Protein AF-0000000065860095 (afdb_homodimer)

Secondary structure (DSSP, 8-state):
---TT-EEE-TTT--EEEEEE--SSPEEETTEE-EE-/---TT-EEE-TTT--EEEEEE--SSPEEETTEE-EE-

Sequence (74 aa):
MANEGDVYKCELCGQVVKVLEEGGGTLVCCGEDMVKQMANEGDVYKCELCGQVVKVLEEGGGTLVCCGEDMVKQ

Nearest PDB structures (foldseek):
  1dhg-assembly1_A  TM=1.015E+00  e=1.452E-05  Megalodesulfovibrio gigas
  1cfw-assembly1_A  TM=1.012E+00  e=1.655E-05  Megalodesulfovibrio gigas
  1dcd-assembly1_A  TM=1.012E+00  e=2.453E-05  Megalodesulfovibrio gigas
  1dxg-assembly1_B  TM=1.015E+00  e=4.728E-05  Megalodesulfovibrio gigas
  1dfx-assembly1_A-2  TM=9.748E-01  e=1.988E-03  Desulfovibrio desulfuricans

Foldseek 3Di:
DDDAQWWWADPPPGDIDGHHHDDDDFDDDPRHTTGTD/DDDAQWWWADPPPGDIDGHHHDDDDFDDDPRHTTGTD

Solvent-accessible surface area (backbone atoms only — not comparable to full-atom values): 3927 Å² total; per-residue (Å²): 125,57,44,60,68,41,36,32,32,21,85,83,61,56,25,26,35,31,28,71,34,53,32,80,44,58,54,26,33,71,90,36,70,42,39,78,109,124,59,44,58,68,41,37,33,31,22,86,83,60,56,25,25,33,32,27,69,34,53,33,81,43,59,55,25,32,72,90,36,70,42,40,77,108

pLDDT: mean 96.9, std 3.58, range [77.88, 98.81]

Structure (mmCIF, N/CA/C/O backbone):
data_AF-0000000065860095-model_v1
#
loop_
_entity.id
_entity.type
_entity.pdbx_description
1 polymer Desulforedoxin
#
loop_
_atom_site.group_PDB
_atom_site.id
_atom_site.type_symbol
_atom_site.label_atom_id
_atom_site.label_alt_id
_atom_site.label_comp_id
_atom_site.label_asym_id
_atom_site.label_entity_id
_atom_site.label_seq_id
_atom_site.pdbx_PDB_ins_code
_atom_site.Cartn_x
_atom_site.Cartn_y
_atom_site.Cartn_z
_atom_site.occupancy
_atom_site.B_iso_or_equiv
_atom_site.auth_seq_id
_atom_site.auth_comp_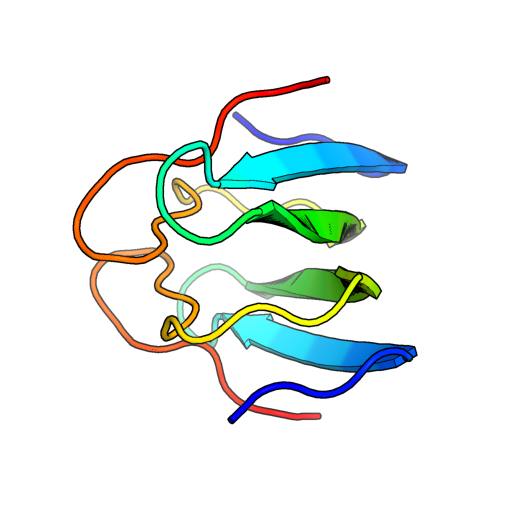id
_atom_site.auth_asym_id
_atom_site.auth_atom_id
_atom_site.pdbx_PDB_model_num
ATOM 1 N N . MET A 1 1 ? 4.48 -0.206 12.438 1 77.88 1 MET A N 1
ATOM 2 C CA . MET A 1 1 ? 4.102 -1.313 11.57 1 77.88 1 MET A CA 1
ATOM 3 C C . MET A 1 1 ? 2.645 -1.186 11.133 1 77.88 1 MET A C 1
ATOM 5 O O . MET A 1 1 ? 1.814 -0.653 11.867 1 77.88 1 MET A O 1
ATOM 9 N N . ALA A 1 2 ? 2.445 -1.405 9.883 1 90.62 2 ALA A N 1
ATOM 10 C CA . ALA A 1 2 ? 1.08 -1.293 9.375 1 90.62 2 ALA A CA 1
ATOM 11 C C . ALA A 1 2 ? 0.24 -2.496 9.797 1 90.62 2 ALA A C 1
ATOM 13 O O . ALA A 1 2 ? 0.723 -3.631 9.789 1 90.62 2 ALA A O 1
ATOM 14 N N . ASN A 1 3 ? -0.935 -2.225 10.273 1 95.62 3 ASN A N 1
ATOM 15 C CA . ASN A 1 3 ? -1.892 -3.262 10.648 1 95.62 3 ASN A CA 1
ATOM 16 C C . ASN A 1 3 ? -3.025 -3.369 9.633 1 95.62 3 ASN A C 1
ATOM 18 O O . ASN A 1 3 ? -3.311 -2.412 8.914 1 95.62 3 ASN A O 1
ATOM 22 N N . GLU A 1 4 ? -3.566 -4.586 9.617 1 96.62 4 GLU A N 1
ATOM 23 C CA . GLU A 1 4 ? -4.723 -4.785 8.75 1 96.62 4 GLU A CA 1
ATOM 24 C C . GLU A 1 4 ? -5.777 -3.709 8.977 1 96.62 4 GLU A C 1
ATOM 26 O O . GLU A 1 4 ? -6.074 -3.357 10.125 1 96.62 4 GLU A O 1
ATOM 31 N N . GLY A 1 5 ? -6.227 -3.178 7.883 1 97.94 5 GLY A N 1
ATOM 32 C CA . GLY A 1 5 ? -7.266 -2.162 7.918 1 97.94 5 GLY A CA 1
ATOM 33 C C . GLY A 1 5 ? -6.719 -0.748 7.945 1 97.94 5 GLY A C 1
ATOM 34 O O . GLY A 1 5 ? -7.445 0.21 7.676 1 97.94 5 GLY A O 1
ATOM 35 N N . ASP A 1 6 ? -5.473 -0.625 8.328 1 98.38 6 ASP A N 1
ATOM 36 C CA . ASP A 1 6 ? -4.883 0.711 8.336 1 98.38 6 ASP A CA 1
ATOM 37 C C . ASP A 1 6 ? -4.898 1.324 6.938 1 98.38 6 ASP A C 1
ATOM 39 O O . ASP A 1 6 ? -4.766 0.612 5.941 1 98.38 6 ASP A O 1
ATOM 43 N N . VAL A 1 7 ? -5.074 2.6 6.938 1 98.75 7 VAL A N 1
ATOM 44 C CA . VAL A 1 7 ? -5.066 3.352 5.688 1 98.75 7 VAL A CA 1
ATOM 45 C C . VAL A 1 7 ? -3.867 4.297 5.664 1 98.75 7 VAL A C 1
ATOM 47 O O . VAL A 1 7 ? -3.588 4.98 6.652 1 98.75 7 VAL A O 1
ATOM 50 N N . TYR A 1 8 ? -3.174 4.32 4.594 1 98.75 8 TYR A N 1
ATOM 51 C CA . TYR A 1 8 ? -2.002 5.176 4.434 1 98.75 8 TYR A CA 1
ATOM 52 C C . TYR A 1 8 ? -2.127 6.047 3.191 1 98.75 8 TYR A C 1
ATOM 54 O O . TYR A 1 8 ? -2.723 5.637 2.193 1 98.75 8 TYR A O 1
ATOM 62 N N . LYS A 1 9 ? -1.479 7.219 3.246 1 98.75 9 LYS A N 1
ATOM 63 C CA . LYS A 1 9 ? -1.49 8.164 2.137 1 98.75 9 LYS A CA 1
ATOM 64 C C . LYS A 1 9 ? -0.077 8.633 1.795 1 98.75 9 LYS A C 1
ATOM 66 O O . LYS A 1 9 ? 0.719 8.922 2.691 1 98.75 9 LYS A O 1
ATOM 71 N N . CYS A 1 10 ? 0.18 8.586 0.629 1 98.44 10 CYS A N 1
ATOM 72 C CA . CYS A 1 10 ? 1.368 9.297 0.171 1 98.44 10 CYS A CA 1
ATOM 73 C C . CYS A 1 10 ? 1.118 10.797 0.116 1 98.44 10 CYS A C 1
ATOM 75 O O . CYS A 1 10 ? 0.211 11.258 -0.582 1 98.44 10 CYS A O 1
ATOM 77 N N . GLU A 1 11 ? 1.883 11.555 0.699 1 98.06 11 GLU A N 1
ATOM 78 C CA . GLU A 1 11 ? 1.634 12.992 0.779 1 98.06 11 GLU A CA 1
ATOM 79 C C . GLU A 1 11 ? 2.129 13.703 -0.474 1 98.06 11 GLU A C 1
ATOM 81 O O . GLU A 1 11 ? 1.782 14.867 -0.71 1 98.06 11 GLU A O 1
ATOM 86 N N . LEU A 1 12 ? 2.912 12.992 -1.199 1 98 12 LEU A N 1
ATOM 87 C CA . LEU A 1 12 ? 3.459 13.625 -2.396 1 98 12 LEU A CA 1
ATOM 88 C C . LEU A 1 12 ? 2.494 13.492 -3.57 1 98 12 LEU A C 1
ATOM 90 O O . LEU A 1 12 ? 2.191 14.477 -4.246 1 98 12 LEU A O 1
ATOM 94 N N . CYS A 1 13 ? 1.971 12.391 -3.855 1 97.75 13 CYS A N 1
ATOM 95 C CA . CYS A 1 13 ? 1.155 12.188 -5.047 1 97.75 13 CYS A CA 1
ATOM 96 C C . CYS A 1 13 ? -0.313 12.008 -4.68 1 97.75 13 CYS A C 1
ATOM 98 O O . CYS A 1 13 ? -1.183 12.031 -5.551 1 97.75 13 CYS A O 1
ATOM 100 N N . GLY A 1 14 ? -0.612 11.781 -3.398 1 98.19 14 GLY A N 1
ATOM 101 C CA . GLY A 1 14 ? -1.993 11.672 -2.957 1 98.19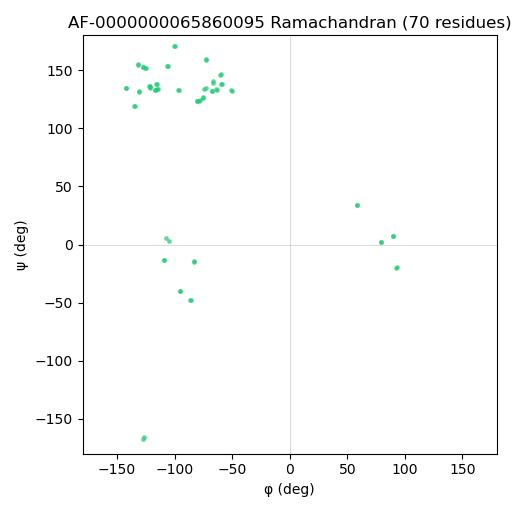 14 GLY A CA 1
ATOM 102 C C . GLY A 1 14 ? -2.527 10.258 -3.016 1 98.19 14 GLY A C 1
ATOM 103 O O . GLY A 1 14 ? -3.711 10.016 -2.758 1 98.19 14 GLY A O 1
ATOM 104 N N . GLN A 1 15 ? -1.668 9.18 -3.322 1 98 15 GLN A N 1
ATOM 105 C CA . GLN A 1 15 ? -2.078 7.785 -3.367 1 98 15 GLN A CA 1
ATOM 106 C C . GLN A 1 15 ? -2.449 7.273 -1.977 1 98 15 GLN A C 1
ATOM 108 O O . GLN A 1 15 ? -1.728 7.52 -1.008 1 98 15 GLN A O 1
ATOM 113 N N . VAL A 1 16 ? -3.678 6.594 -1.98 1 98.69 16 VAL A N 1
ATOM 114 C CA . VAL A 1 16 ? -4.152 6.066 -0.707 1 98.69 16 VAL A CA 1
ATOM 115 C C . VAL A 1 16 ? -4.348 4.555 -0.814 1 98.69 16 VAL A C 1
ATOM 117 O O . VAL A 1 16 ? -4.926 4.066 -1.787 1 98.69 16 VAL A O 1
ATOM 120 N N . VAL A 1 17 ? -3.881 3.898 0.192 1 98.69 17 VAL A 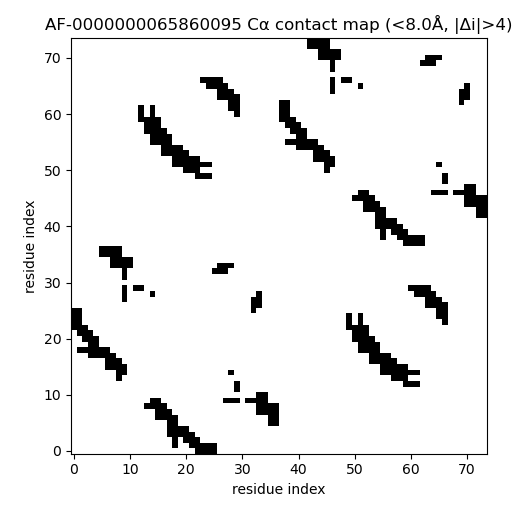N 1
ATOM 121 C CA . VAL A 1 17 ? -4.008 2.445 0.191 1 98.69 17 VAL A CA 1
ATOM 122 C C . VAL A 1 17 ? -4.551 1.972 1.538 1 98.69 17 VAL A C 1
ATOM 124 O O . VAL A 1 17 ? -4.363 2.639 2.559 1 98.69 17 VAL A O 1
ATOM 127 N N . LYS A 1 18 ? -5.164 0.833 1.534 1 98.75 18 LYS A N 1
ATOM 128 C CA . LYS A 1 18 ? -5.594 0.128 2.738 1 98.75 18 LYS A CA 1
ATOM 129 C C . LYS A 1 18 ? -4.859 -1.202 2.887 1 98.75 18 LYS A C 1
ATOM 131 O O . LYS A 1 18 ? -4.766 -1.976 1.931 1 98.75 18 LYS A O 1
ATOM 136 N N . VAL A 1 19 ? -4.516 -1.402 4.078 1 98.81 19 VAL A N 1
ATOM 137 C CA . VAL A 1 19 ? -3.844 -2.67 4.344 1 98.81 19 VAL A CA 1
ATOM 138 C C . VAL A 1 19 ? -4.879 -3.789 4.461 1 98.81 19 VAL A C 1
ATOM 140 O O . VAL A 1 19 ? -5.789 -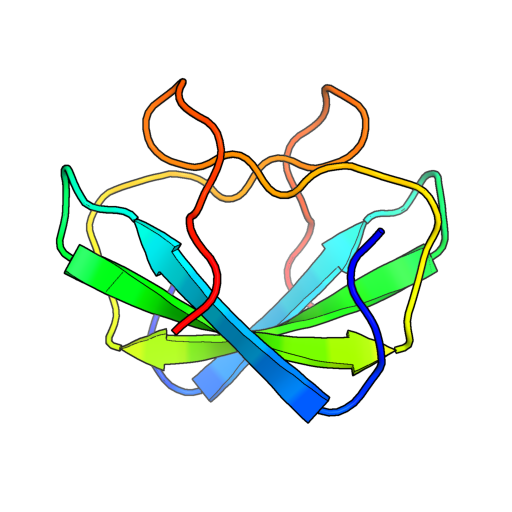3.713 5.289 1 98.81 19 VAL A O 1
ATOM 143 N N . LEU A 1 20 ? -4.719 -4.742 3.686 1 98.62 20 LEU A N 1
ATOM 144 C CA . LEU A 1 20 ? -5.582 -5.914 3.752 1 98.62 20 LEU A CA 1
ATOM 145 C C . LEU A 1 20 ? -4.949 -7.008 4.605 1 98.62 20 LEU A C 1
ATOM 147 O O . LEU A 1 20 ? -5.648 -7.707 5.348 1 98.62 20 LEU A O 1
ATOM 151 N N . GLU A 1 21 ? -3.658 -7.199 4.473 1 98.19 21 GLU A N 1
ATOM 152 C CA . GLU A 1 21 ? -2.855 -8.156 5.223 1 98.19 21 GLU A CA 1
ATOM 153 C C . GLU A 1 21 ? -1.559 -7.523 5.719 1 98.19 21 GLU A C 1
ATOM 155 O O . GLU A 1 21 ? -0.769 -7.012 4.926 1 98.19 21 GLU A O 1
ATOM 160 N N . GLU A 1 22 ? -1.51 -7.555 7.008 1 97.56 22 GLU A N 1
ATOM 161 C CA . GLU A 1 22 ? -0.303 -6.965 7.582 1 97.56 22 GLU A CA 1
ATOM 162 C C . GLU A 1 22 ? 0.935 -7.781 7.223 1 97.56 22 GLU A C 1
ATOM 164 O O . GLU A 1 22 ? 0.875 -9.008 7.152 1 97.56 22 GLU A O 1
ATOM 169 N N . GLY A 1 23 ? 1.9 -7.031 6.941 1 95.81 23 GLY A N 1
ATOM 170 C CA . GLY A 1 23 ? 3.248 -7.57 6.844 1 95.81 23 GLY A CA 1
ATOM 171 C C . GLY A 1 23 ? 4.25 -6.836 7.711 1 95.81 23 GLY A C 1
ATOM 172 O O . GLY A 1 23 ? 3.871 -6.168 8.68 1 95.81 23 GLY A O 1
ATOM 173 N N . GLY A 1 24 ? 5.52 -6.949 7.598 1 92.69 24 GLY A N 1
ATOM 174 C CA . GLY A 1 24 ? 6.523 -6.363 8.469 1 92.69 24 GLY A CA 1
ATOM 175 C C . GLY A 1 24 ? 7.266 -5.207 7.824 1 92.69 24 GLY A C 1
ATOM 176 O O . GLY A 1 24 ? 8.156 -4.617 8.438 1 92.69 24 GLY A O 1
ATOM 177 N N . GLY A 1 25 ? 6.848 -4.836 6.668 1 94.81 25 GLY A N 1
ATOM 178 C CA . GLY A 1 25 ? 7.602 -3.799 5.984 1 94.81 25 GLY A CA 1
ATOM 179 C C . GLY A 1 25 ? 6.965 -2.426 6.086 1 94.81 25 GLY A C 1
ATOM 180 O O . GLY A 1 25 ? 5.859 -2.289 6.621 1 94.81 25 GLY A O 1
ATOM 181 N N . THR A 1 26 ? 7.715 -1.438 5.652 1 96.12 26 THR A N 1
ATOM 182 C CA . THR A 1 26 ? 7.234 -0.063 5.578 1 96.12 26 THR A CA 1
ATOM 183 C C . THR A 1 26 ? 6.73 0.257 4.172 1 96.12 26 THR A C 1
ATOM 185 O O . THR A 1 26 ? 7.402 -0.045 3.182 1 96.12 26 THR A O 1
ATOM 188 N N . LEU A 1 27 ? 5.555 0.869 4.16 1 97.88 27 LEU A N 1
ATOM 189 C CA . LEU A 1 27 ? 5.008 1.269 2.869 1 97.88 27 LEU A CA 1
ATOM 190 C C . LEU A 1 27 ? 5.672 2.547 2.369 1 97.88 27 LEU A C 1
ATOM 192 O O . LEU A 1 27 ? 5.695 3.557 3.078 1 97.88 27 LEU A O 1
ATOM 196 N N . VAL A 1 28 ? 6.223 2.49 1.223 1 98.19 28 VAL A N 1
ATOM 197 C CA . VAL A 1 28 ? 6.898 3.619 0.589 1 98.19 28 VAL A CA 1
ATOM 198 C C . VAL A 1 28 ? 6.242 3.926 -0.755 1 98.19 28 VAL A C 1
ATOM 200 O O . VAL A 1 28 ? 5.871 3.012 -1.494 1 98.19 28 VAL A O 1
ATOM 203 N N . CYS A 1 29 ? 6.008 5.176 -1.071 1 97.75 29 CYS A N 1
ATOM 204 C CA . CYS A 1 29 ? 5.516 5.734 -2.324 1 97.75 29 CYS A CA 1
ATOM 205 C C . CYS A 1 29 ? 6.199 7.062 -2.639 1 97.75 29 CYS A C 1
ATOM 207 O O . CYS A 1 29 ? 6.32 7.922 -1.768 1 97.75 29 CYS A O 1
ATOM 209 N N . CYS A 1 30 ? 6.582 7.145 -3.885 1 97.38 30 CYS A N 1
ATOM 210 C CA . CYS A 1 30 ? 7.27 8.352 -4.344 1 97.38 30 CYS A CA 1
ATOM 211 C C . CYS A 1 30 ? 8.539 8.586 -3.541 1 97.38 30 CYS A C 1
ATOM 213 O O . CYS A 1 30 ? 8.891 9.734 -3.252 1 97.38 30 CYS A O 1
ATOM 215 N N . GLY A 1 31 ? 9.156 7.492 -3.156 1 96 31 GLY A N 1
ATOM 216 C CA . GLY A 1 31 ? 10.445 7.566 -2.488 1 96 31 G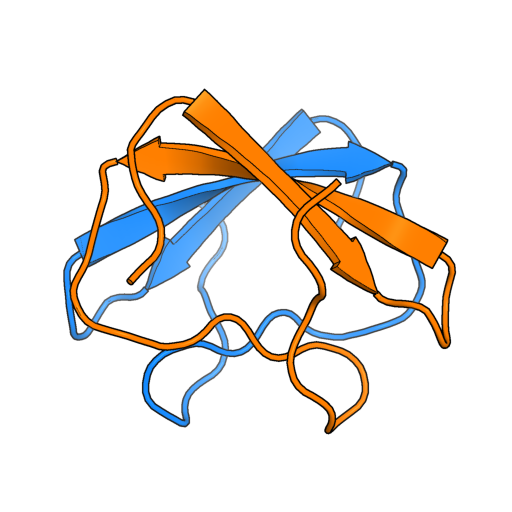LY A CA 1
ATOM 217 C C . GLY A 1 31 ? 10.336 7.93 -1.021 1 96 31 GLY A C 1
ATOM 218 O O . GLY A 1 31 ? 11.352 8.078 -0.336 1 96 31 GLY A O 1
ATOM 219 N N . GLU A 1 32 ? 9.227 8.109 -0.428 1 97.75 32 GLU A N 1
ATOM 220 C CA . GLU A 1 32 ? 9 8.469 0.971 1 97.75 32 GLU A CA 1
ATOM 221 C C . GLU A 1 32 ? 8.023 7.5 1.634 1 97.75 32 GLU A C 1
ATOM 223 O O . GLU A 1 32 ? 7.211 6.863 0.954 1 97.75 32 GLU A O 1
ATOM 228 N N . ASP A 1 33 ? 8.148 7.344 2.906 1 97.62 33 ASP A N 1
ATOM 229 C CA . ASP A 1 33 ? 7.184 6.543 3.652 1 97.62 33 ASP A CA 1
ATOM 230 C C . ASP A 1 33 ? 5.773 7.105 3.506 1 97.62 33 ASP A C 1
ATOM 232 O O . ASP A 1 33 ? 5.578 8.32 3.545 1 97.62 33 ASP A O 1
ATOM 236 N N . MET A 1 34 ? 4.836 6.262 3.338 1 98.44 34 MET A N 1
ATOM 237 C CA . MET A 1 34 ? 3.439 6.684 3.4 1 98.44 34 MET A CA 1
ATOM 238 C C . MET A 1 34 ? 3.027 6.988 4.836 1 98.44 34 MET A C 1
ATOM 240 O O . MET A 1 34 ? 3.637 6.484 5.781 1 98.44 34 MET A O 1
ATOM 244 N N . VAL A 1 35 ? 1.978 7.754 5.027 1 98.5 35 VAL A N 1
ATOM 245 C CA . VAL A 1 35 ? 1.585 8.211 6.355 1 98.5 35 VAL A CA 1
ATOM 246 C C . VAL A 1 35 ? 0.204 7.664 6.703 1 98.5 35 VAL A C 1
ATOM 248 O O . VAL A 1 35 ? -0.732 7.766 5.91 1 98.5 35 VAL A O 1
ATOM 251 N N . LYS A 1 36 ? 0.185 7.168 7.871 1 98 36 LYS A N 1
ATOM 252 C CA . LYS A 1 36 ? -1.095 6.633 8.328 1 98 36 LYS A CA 1
ATOM 253 C C . LYS A 1 36 ? -2.146 7.734 8.43 1 98 36 LYS A C 1
ATOM 255 O O . LYS A 1 36 ? -1.858 8.836 8.914 1 98 36 LYS A O 1
ATOM 260 N N . GLN A 1 37 ? -3.32 7.465 7.918 1 96.88 37 GLN A N 1
ATOM 261 C CA . GLN A 1 37 ? -4.445 8.391 7.961 1 96.88 37 GLN A CA 1
ATOM 262 C C . GLN A 1 37 ? -5.289 8.18 9.219 1 96.88 37 GLN A C 1
ATOM 264 O O . GLN A 1 37 ? -5.355 7.066 9.742 1 96.88 37 GLN A O 1
ATOM 269 N N . MET B 1 1 ? 1.233 1.959 -13.461 1 77.94 1 MET B N 1
ATOM 270 C CA . MET B 1 1 ? 0.63 2.834 -12.461 1 77.94 1 MET B CA 1
ATOM 271 C C . MET B 1 1 ? -0.522 2.133 -11.75 1 77.94 1 MET B C 1
ATOM 273 O O . MET B 1 1 ? -1.202 1.291 -12.344 1 77.94 1 MET B O 1
ATOM 277 N N . ALA B 1 2 ? -0.521 2.27 -10.477 1 90.88 2 ALA B N 1
ATOM 278 C CA . ALA B 1 2 ? -1.585 1.617 -9.719 1 90.88 2 ALA B CA 1
ATOM 279 C C . ALA B 1 2 ? -2.916 2.34 -9.906 1 90.88 2 ALA B C 1
ATOM 281 O O . ALA B 1 2 ? -2.959 3.57 -9.953 1 90.88 2 ALA B O 1
ATOM 282 N N . ASN B 1 3 ? -3.943 1.579 -10.133 1 95.75 3 ASN B N 1
ATOM 283 C CA . ASN B 1 3 ? -5.297 2.105 -10.266 1 95.75 3 ASN B CA 1
ATOM 284 C C . ASN B 1 3 ? -6.145 1.783 -9.031 1 95.75 3 ASN B C 1
ATOM 286 O O . ASN B 1 3 ? -5.867 0.82 -8.32 1 95.75 3 ASN B O 1
ATOM 290 N N . GLU B 1 4 ? -7.121 2.664 -8.867 1 96.56 4 GLU B N 1
ATOM 291 C CA . GLU B 1 4 ? -8.055 2.404 -7.777 1 96.56 4 GLU B CA 1
ATOM 292 C C . GLU B 1 4 ? -8.594 0.978 -7.84 1 96.56 4 GLU B C 1
ATOM 294 O O . GLU B 1 4 ? -8.945 0.486 -8.914 1 96.56 4 GLU B O 1
ATOM 299 N N . GLY B 1 5 ? -8.555 0.365 -6.703 1 97.94 5 GLY B N 1
ATOM 300 C CA . GLY B 1 5 ? -9.062 -0.992 -6.574 1 97.94 5 GLY B CA 1
ATOM 301 C C . GLY B 1 5 ? -7.996 -2.051 -6.77 1 97.94 5 GLY B C 1
ATOM 302 O O . GLY B 1 5 ? -8.188 -3.211 -6.402 1 97.94 5 GLY B O 1
ATOM 303 N N . ASP B 1 6 ? -6.914 -1.684 -7.41 1 98.38 6 ASP B N 1
ATOM 304 C CA . ASP B 1 6 ? -5.844 -2.656 -7.59 1 98.38 6 ASP B CA 1
ATOM 305 C C . ASP B 1 6 ? -5.32 -3.154 -6.246 1 98.38 6 ASP B C 1
ATOM 307 O O . ASP B 1 6 ? -5.297 -2.406 -5.266 1 98.38 6 ASP B O 1
ATOM 311 N N . VAL B 1 7 ? -4.934 -4.379 -6.258 1 98.75 7 VAL B N 1
ATOM 312 C CA . VAL B 1 7 ? -4.359 -5 -5.066 1 98.75 7 VAL B CA 1
ATOM 313 C C . VAL B 1 7 ? -2.898 -5.359 -5.328 1 98.75 7 VAL B C 1
ATOM 315 O O . VAL B 1 7 ? -2.566 -5.914 -6.379 1 98.75 7 VAL B O 1
ATOM 318 N N . TYR B 1 8 ? -2.068 -5.043 -4.441 1 98.75 8 TYR B N 1
ATOM 319 C CA . TYR B 1 8 ? -0.643 -5.324 -4.559 1 98.75 8 TYR B CA 1
ATOM 320 C C . TYR B 1 8 ? -0.143 -6.113 -3.354 1 98.75 8 TYR B C 1
ATOM 322 O O . TYR B 1 8 ? -0.64 -5.938 -2.238 1 98.75 8 TYR B O 1
ATOM 330 N N . LYS B 1 9 ? 0.918 -6.906 -3.574 1 98.75 9 LYS B N 1
ATOM 331 C CA . LYS B 1 9 ? 1.524 -7.719 -2.525 1 98.75 9 LYS B CA 1
ATOM 332 C C . LYS B 1 9 ? 3.039 -7.535 -2.492 1 98.75 9 LYS B C 1
ATOM 334 O O . LYS B 1 9 ? 3.689 -7.508 -3.539 1 98.75 9 LYS B O 1
ATOM 339 N N . CYS B 1 10 ? 3.473 -7.324 -1.388 1 98.44 10 CYS B N 1
ATOM 340 C CA . CYS B 1 10 ? 4.914 -7.453 -1.205 1 98.44 10 CYS B CA 1
ATOM 341 C C . CYS B 1 10 ? 5.328 -8.922 -1.167 1 98.44 10 CYS B C 1
ATOM 343 O O . CYS B 1 10 ? 4.848 -9.68 -0.33 1 98.44 10 CYS B O 1
ATOM 345 N N . GLU B 1 11 ? 6.211 -9.312 -1.933 1 98 11 GLU B N 1
ATOM 346 C CA . GLU B 1 11 ? 6.574 -10.727 -2.02 1 98 11 GLU B CA 1
ATOM 347 C C . GLU B 1 11 ? 7.562 -11.109 -0.92 1 98 11 GLU B C 1
ATOM 349 O O . GLU B 1 11 ? 7.785 -12.297 -0.666 1 98 11 GLU B O 1
ATOM 354 N N . LEU B 1 12 ? 8.102 -10.117 -0.322 1 98 12 LEU B N 1
ATOM 355 C CA . LEU B 1 12 ? 9.086 -10.406 0.716 1 98 12 LEU B CA 1
ATOM 356 C C . LEU B 1 12 ? 8.406 -10.625 2.062 1 98 12 LEU B C 1
ATOM 358 O O . LEU B 1 12 ? 8.695 -11.602 2.756 1 98 12 LEU B O 1
ATOM 362 N N . CYS B 1 13 ? 7.535 -9.828 2.484 1 97.75 13 CYS B N 1
ATOM 363 C CA . CYS B 1 13 ? 6.961 -9.93 3.822 1 97.75 13 CYS B CA 1
ATOM 364 C C . CYS B 1 13 ? 5.512 -10.398 3.76 1 97.75 13 CYS B C 1
ATOM 366 O O . CYS B 1 13 ? 4.918 -10.734 4.785 1 97.75 13 CYS B O 1
ATOM 368 N N . GLY B 1 14 ? 4.898 -10.383 2.584 1 98.19 14 GLY B N 1
ATOM 369 C CA . GLY B 1 14 ? 3.543 -10.883 2.43 1 98.19 14 GLY B CA 1
ATOM 370 C C . GLY B 1 14 ? 2.486 -9.82 2.652 1 98.19 14 GLY B C 1
ATOM 371 O O . GLY B 1 14 ? 1.289 -10.109 2.643 1 98.19 14 GLY B O 1
ATOM 372 N N . GLN B 1 15 ? 2.869 -8.484 2.822 1 97.94 15 GLN B N 1
ATOM 373 C CA . GLN B 1 15 ? 1.927 -7.387 3.01 1 97.94 15 GLN B CA 1
ATOM 374 C C . GLN B 1 15 ? 1.111 -7.141 1.742 1 97.94 15 GLN B C 1
ATOM 376 O O . GLN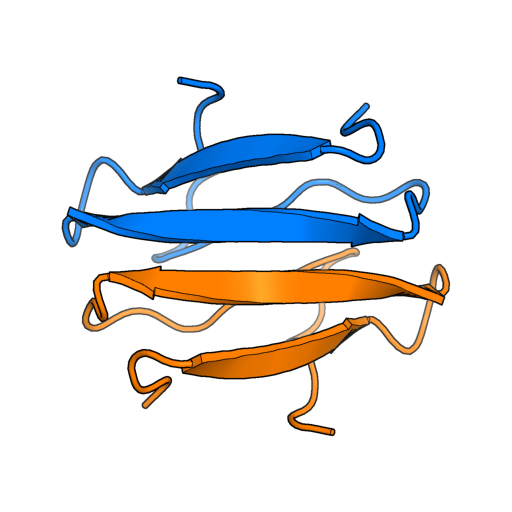 B 1 15 ? 1.662 -7.102 0.641 1 97.94 15 GLN B O 1
ATOM 381 N N . VAL B 1 16 ? -0.266 -7.035 2.023 1 98.62 16 VAL B N 1
ATOM 382 C CA . VAL B 1 16 ? -1.161 -6.809 0.894 1 98.62 16 VAL B CA 1
ATOM 383 C C . VAL B 1 16 ? -1.944 -5.516 1.104 1 98.62 16 VAL B C 1
ATOM 385 O O . VAL B 1 16 ? -2.473 -5.273 2.191 1 98.62 16 VAL B O 1
ATOM 388 N N . VAL B 1 17 ? -1.991 -4.762 0.046 1 98.69 17 VAL B N 1
ATOM 389 C CA . VAL B 1 17 ? -2.705 -3.494 0.135 1 98.69 17 VAL B CA 1
ATOM 390 C C . VAL B 1 17 ? -3.65 -3.348 -1.056 1 98.69 17 VAL B C 1
ATOM 392 O O . VAL B 1 17 ? -3.408 -3.92 -2.121 1 98.69 17 VAL B O 1
ATOM 395 N N . LYS B 1 18 ? -4.68 -2.57 -0.872 1 98.75 18 LYS B N 1
ATOM 396 C CA . LYS B 1 18 ? -5.59 -2.158 -1.934 1 98.75 18 LYS B CA 1
ATOM 397 C C . LYS B 1 18 ? -5.52 -0.651 -2.168 1 98.75 18 LYS B C 1
ATOM 399 O O . LYS B 1 18 ? -5.562 0.132 -1.217 1 98.75 18 LYS B O 1
ATOM 404 N N . VAL B 1 19 ? -5.531 -0.365 -3.396 1 98.81 19 VAL B N 1
ATOM 405 C CA . VAL B 1 19 ? -5.512 1.055 -3.734 1 98.81 19 VAL B CA 1
ATOM 406 C C . VAL B 1 19 ? -6.918 1.638 -3.598 1 98.81 19 VAL B C 1
ATOM 408 O O . VAL B 1 19 ? -7.859 1.159 -4.234 1 98.81 19 VAL B O 1
ATOM 411 N N . LEU B 1 20 ? -7.012 2.604 -2.828 1 98.69 20 LEU B N 1
ATOM 412 C CA . LEU B 1 20 ? -8.281 3.305 -2.668 1 98.69 20 LEU B CA 1
ATOM 413 C C . LEU B 1 20 ? -8.344 4.527 -3.58 1 98.69 20 LEU B C 1
ATOM 415 O O . LEU B 1 20 ? -9.406 4.84 -4.129 1 98.69 20 LEU B O 1
ATOM 419 N N . GLU B 1 21 ? -7.254 5.23 -3.705 1 98.25 21 GLU B N 1
ATOM 420 C CA . GLU B 1 21 ? -7.09 6.402 -4.555 1 98.25 21 GLU B CA 1
ATOM 421 C C . GLU B 1 21 ? -5.773 6.348 -5.328 1 98.25 21 GLU B C 1
ATOM 423 O O . GLU B 1 21 ? -4.699 6.242 -4.727 1 98.25 21 GLU B O 1
ATOM 428 N N . GLU B 1 22 ? -5.988 6.344 -6.59 1 97.56 22 GLU B N 1
ATOM 429 C CA . GLU B 1 22 ? -4.785 6.277 -7.414 1 97.56 22 GLU B CA 1
ATOM 430 C C . GLU B 1 22 ? -3.947 7.543 -7.273 1 97.56 22 GLU B C 1
ATOM 432 O O . GLU B 1 22 ? -4.488 8.641 -7.133 1 97.56 22 GLU B O 1
ATOM 437 N N . GLY B 1 23 ? -2.701 7.273 -7.25 1 95.81 23 GLY B N 1
ATOM 438 C CA . GLY B 1 23 ? -1.7 8.32 -7.387 1 95.81 23 GLY B CA 1
ATOM 439 C C . GLY B 1 23 ? -0.682 8.031 -8.477 1 95.81 23 GLY B C 1
ATOM 440 O O . GLY B 1 23 ? -0.933 7.223 -9.367 1 95.81 23 GLY B O 1
ATOM 441 N N . GLY B 1 24 ? 0.411 8.734 -8.578 1 93.06 24 GLY B N 1
ATOM 442 C CA . GLY B 1 24 ? 1.375 8.594 -9.656 1 93.06 24 GLY B CA 1
ATOM 443 C C . GLY B 1 24 ? 2.633 7.855 -9.234 1 93.06 24 GLY B C 1
ATOM 444 O O . GLY B 1 24 ? 3.533 7.641 -10.047 1 93.06 24 GLY B O 1
ATOM 445 N N . GLY B 1 25 ? 2.67 7.398 -8.039 1 94.94 25 GLY B N 1
ATOM 446 C CA . GLY B 1 25 ? 3.9 6.781 -7.57 1 94.94 25 GLY B CA 1
ATOM 447 C C . GLY B 1 25 ? 3.863 5.266 -7.613 1 94.94 25 GLY B C 1
ATOM 448 O O . GLY B 1 25 ? 2.836 4.676 -7.949 1 94.94 25 GLY B O 1
ATOM 449 N N . THR B 1 26 ? 5.012 4.684 -7.375 1 96.31 26 THR B N 1
ATOM 450 C CA . THR B 1 26 ? 5.156 3.236 -7.27 1 96.31 26 THR B CA 1
ATOM 451 C C . THR B 1 26 ? 5.121 2.795 -5.809 1 96.31 26 THR B C 1
ATOM 453 O O . THR B 1 26 ? 5.789 3.391 -4.9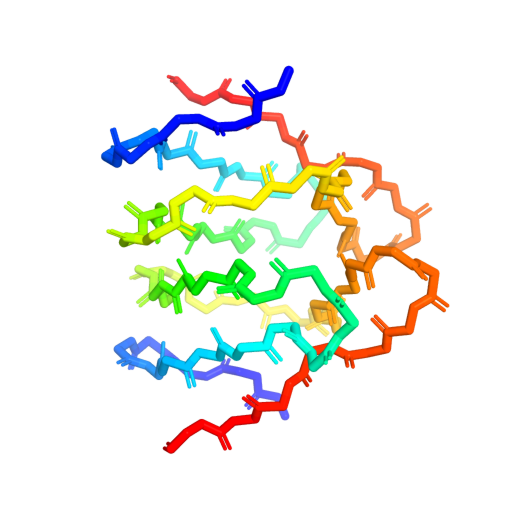61 1 96.31 26 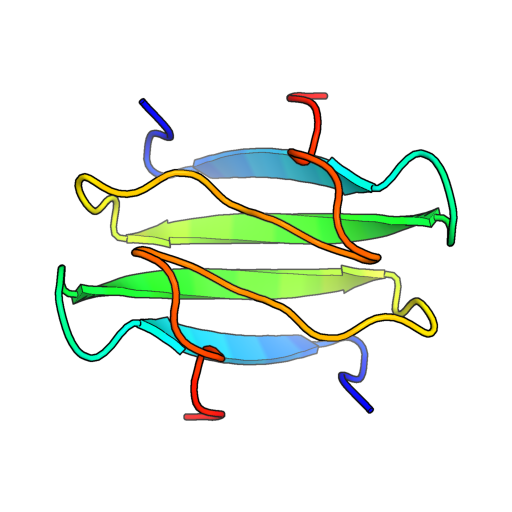THR B O 1
ATOM 456 N N . LEU B 1 27 ? 4.332 1.764 -5.586 1 97.88 27 LEU B N 1
ATOM 457 C CA . LEU B 1 27 ? 4.27 1.227 -4.23 1 97.88 27 LEU B CA 1
ATOM 458 C C . LEU B 1 27 ? 5.492 0.364 -3.932 1 97.88 27 LEU B C 1
ATOM 460 O O . LEU B 1 27 ? 5.793 -0.574 -4.676 1 97.88 27 LEU B O 1
ATOM 464 N N . VAL B 1 28 ? 6.18 0.691 -2.91 1 98.19 28 VAL B N 1
ATOM 465 C CA . VAL B 1 28 ? 7.375 -0.025 -2.477 1 98.19 28 VAL B CA 1
ATOM 466 C C . VAL B 1 28 ? 7.191 -0.519 -1.043 1 98.19 28 VAL B C 1
ATOM 468 O O . VAL B 1 28 ? 6.637 0.193 -0.201 1 98.19 28 VAL B O 1
ATOM 471 N N . CYS B 1 29 ? 7.566 -1.741 -0.753 1 97.75 29 CYS B N 1
ATOM 472 C CA . CYS B 1 29 ? 7.609 -2.398 0.549 1 97.75 29 CYS B CA 1
ATOM 473 C C . CYS B 1 29 ? 8.828 -3.301 0.664 1 97.75 29 CYS B C 1
ATOM 475 O O . CYS B 1 29 ? 9.125 -4.07 -0.25 1 97.75 29 CYS B O 1
ATOM 477 N N . CYS B 1 30 ? 9.469 -3.166 1.812 1 97.38 30 CYS B N 1
ATOM 478 C CA . CYS B 1 30 ? 10.672 -3.947 2.072 1 97.38 30 CYS B CA 1
ATOM 479 C C . CYS B 1 30 ? 11.734 -3.672 1.021 1 97.38 30 CYS B C 1
ATOM 481 O O . CYS B 1 30 ? 12.477 -4.574 0.626 1 97.38 30 CYS B O 1
ATOM 483 N N . GLY B 1 31 ? 11.734 -2.445 0.57 1 96 31 GLY B N 1
ATOM 484 C CA . GLY B 1 31 ? 12.773 -2.008 -0.344 1 96 31 GLY B CA 1
ATOM 485 C C . GLY B 1 31 ? 12.539 -2.449 -1.775 1 96 31 GLY B C 1
ATOM 486 O O . GLY B 1 31 ? 13.359 -2.191 -2.654 1 96 31 GLY B O 1
ATOM 487 N N . GLU B 1 32 ? 11.516 -3.096 -2.143 1 97.75 32 GLU B N 1
ATOM 488 C CA . GLU B 1 32 ? 11.18 -3.57 -3.482 1 97.75 32 GLU B CA 1
ATOM 489 C C . GLU B 1 32 ? 9.781 -3.131 -3.893 1 97.75 32 GLU B C 1
ATOM 491 O O . GLU B 1 32 ? 8.93 -2.857 -3.037 1 97.75 32 GLU B O 1
ATOM 496 N N . ASP B 1 33 ? 9.57 -2.992 -5.156 1 97.62 33 ASP B N 1
ATOM 497 C CA . ASP B 1 33 ? 8.234 -2.697 -5.656 1 97.62 33 ASP B CA 1
ATOM 498 C C . ASP B 1 33 ? 7.242 -3.791 -5.258 1 97.62 33 ASP B C 1
ATOM 500 O O . ASP B 1 33 ? 7.566 -4.977 -5.312 1 97.62 33 ASP B O 1
ATOM 504 N N . MET B 1 34 ? 6.086 -3.396 -4.859 1 98.44 34 MET B N 1
ATOM 505 C CA . MET B 1 34 ? 5.012 -4.371 -4.664 1 98.44 34 MET B CA 1
ATOM 506 C C . MET B 1 34 ? 4.488 -4.879 -6.004 1 98.44 34 MET B C 1
ATOM 508 O O . MET B 1 34 ? 4.637 -4.211 -7.027 1 98.44 34 MET B O 1
ATOM 512 N N . VAL B 1 35 ? 3.836 -6.039 -6.02 1 98.5 35 VAL B N 1
ATOM 513 C CA . VAL B 1 35 ? 3.416 -6.68 -7.262 1 98.5 35 VAL B CA 1
ATOM 514 C C . VAL B 1 35 ? 1.894 -6.77 -7.305 1 98.5 35 VAL B C 1
ATOM 516 O O . VAL B 1 35 ? 1.263 -7.211 -6.344 1 98.5 35 VAL B O 1
ATOM 519 N N . LYS B 1 36 ? 1.443 -6.375 -8.43 1 98 36 LYS B N 1
ATOM 520 C CA . LYS B 1 36 ? -0.005 -6.445 -8.602 1 98 36 LYS B CA 1
ATOM 521 C C . LYS B 1 36 ? -0.498 -7.887 -8.539 1 98 36 LYS B C 1
ATOM 523 O O . LYS B 1 36 ? 0.117 -8.781 -9.117 1 98 36 LYS B O 1
ATOM 528 N N . GLN B 1 37 ? -1.548 -8.117 -7.785 1 96.88 37 GLN B N 1
ATOM 529 C CA . GLN B 1 37 ? -2.17 -9.422 -7.645 1 96.88 37 GLN B CA 1
ATOM 530 C C . GLN B 1 37 ? -3.256 -9.633 -8.695 1 96.88 37 GLN B C 1
ATOM 532 O O . GLN B 1 37 ? -3.889 -8.672 -9.141 1 96.88 37 GLN B O 1
#

InterPro domains:
  IPR004462 Desulfoferrodoxin, N-terminal domain [PF06397] (2-36)
  IPR004462 Desulfoferrodoxin, N-terminal domain [TIGR00319] (1-34)
  IPR012002 Desulforedoxin [PIRSF000075] (1-37)
  IPR038094 Desulfoferrodoxin, N-terminal domain superfamily [G3DSA:2.20.28.100] (1-37)

Organism: Megalodesulfovibrio gigas (NCBI:txid879)

Radius of gyration: 10.16 Å; Cα contacts (8 Å, |Δi|>4): 206; chains: 2; bounding box: 22×24×24 Å